Protein AF-A0A0X3PRN4-F1 (afdb_monomer_lite)

Foldseek 3Di:
DVVLVVVLVVVLVVVLVVCVVVPVPDDLCVLLNVLLVLLLVQLQVCLVCVVVVVVVVVCVVVVVVVVDDDPDPPPPVVVVVVVVVVCVPPVVNVVVCVVSVSSNVSSNVNNVVSNVSD

Secondary structure (DSSP, 8-state):
--HHHHHHHHHHHHHHHHHHHHHTT-THH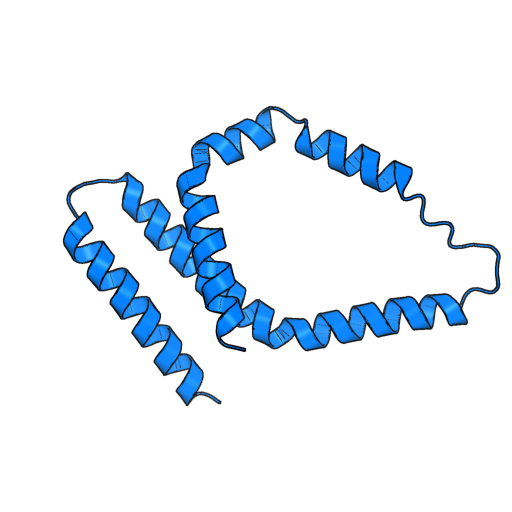HHHHHHHHHHHHHHHHHHHHHHHHHHHHHHHHHHHHHHS-SSS----HHHHHHHHHHHHH-HHHHHHHHHTHHHHHHHHHHHHHHHHT-

Organism: Schistocephalus solidus (NCBI:txid70667)

pLDDT: mean 74.31, std 11.53, range [45.44, 90.0]

Structure (mmCIF, N/CA/C/O backbone):
data_AF-A0A0X3PRN4-F1
#
_entry.id   AF-A0A0X3PRN4-F1
#
loop_
_atom_site.group_PDB
_atom_site.id
_atom_site.type_symbol
_atom_site.label_atom_id
_atom_site.label_alt_id
_atom_site.label_comp_id
_atom_site.label_asym_id
_atom_site.label_entity_id
_atom_site.label_seq_id
_atom_site.pdbx_PDB_ins_code
_atom_site.Cartn_x
_atom_site.Cartn_y
_atom_site.Cartn_z
_atom_site.occupancy
_atom_site.B_iso_or_equiv
_atom_site.auth_seq_id
_atom_site.auth_comp_id
_atom_site.auth_asym_id
_atom_site.auth_atom_id
_atom_site.pdbx_PDB_model_num
ATOM 1 N N . MET A 1 1 ? -9.344 -14.395 -20.024 1.00 47.53 1 MET A N 1
ATOM 2 C CA . MET A 1 1 ? -8.853 -14.045 -18.666 1.00 47.53 1 MET A CA 1
ATOM 3 C C . MET A 1 1 ? -7.325 -14.086 -18.560 1.00 47.53 1 MET A C 1
ATOM 5 O O . MET A 1 1 ? -6.790 -13.275 -17.823 1.00 47.53 1 MET A O 1
ATOM 9 N N . ILE A 1 2 ? -6.632 -14.974 -19.290 1.00 45.44 2 ILE A N 1
ATOM 10 C CA . ILE A 1 2 ? -5.155 -15.070 -19.307 1.00 45.44 2 ILE A CA 1
ATOM 11 C C . ILE A 1 2 ? -4.506 -13.952 -20.157 1.00 45.44 2 ILE A C 1
ATOM 13 O O . ILE A 1 2 ? -3.446 -13.453 -19.812 1.00 45.44 2 ILE A O 1
ATOM 17 N N . GLU A 1 3 ? -5.195 -13.472 -21.195 1.00 54.25 3 GLU A N 1
ATOM 18 C CA . GLU A 1 3 ? -4.698 -12.431 -22.117 1.00 54.25 3 GLU A CA 1
ATOM 19 C C . GLU A 1 3 ? -4.536 -11.035 -21.481 1.00 54.25 3 GLU A C 1
ATOM 21 O O . GLU A 1 3 ? -3.608 -10.300 -21.799 1.00 54.25 3 GLU A O 1
ATOM 26 N N . ASN A 1 4 ? -5.390 -10.683 -20.511 1.00 54.47 4 ASN A N 1
ATOM 27 C CA . ASN A 1 4 ? -5.259 -9.419 -19.771 1.00 54.47 4 ASN A CA 1
ATOM 28 C C . ASN A 1 4 ? -4.126 -9.457 -18.737 1.00 54.47 4 ASN A C 1
ATOM 30 O O . ASN A 1 4 ? -3.657 -8.407 -18.310 1.00 54.47 4 ASN A O 1
ATOM 34 N N . LEU A 1 5 ? -3.709 -10.656 -18.319 1.00 56.28 5 LEU A N 1
ATOM 35 C CA . LEU A 1 5 ? -2.612 -10.828 -17.374 1.00 56.28 5 LEU A CA 1
ATOM 36 C C . LEU A 1 5 ? -1.266 -10.620 -18.078 1.00 56.28 5 LEU A C 1
ATOM 38 O O . LEU A 1 5 ? -0.462 -9.836 -17.588 1.00 56.28 5 LEU A O 1
ATOM 42 N N . SER A 1 6 ? -1.069 -11.217 -19.263 1.00 57.50 6 SER A 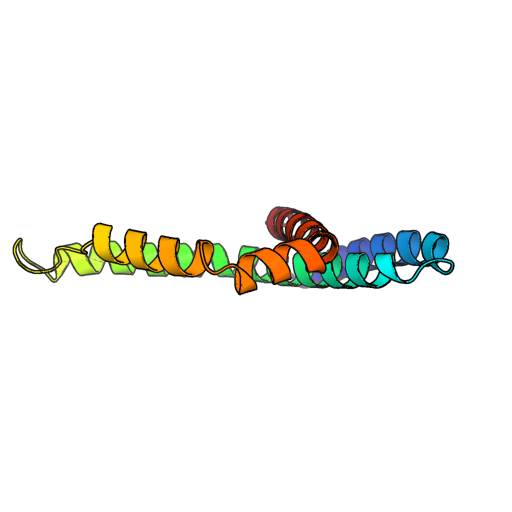N 1
ATOM 43 C CA . SER A 1 6 ? 0.185 -11.038 -20.013 1.00 57.50 6 SER A CA 1
ATOM 44 C C . SER A 1 6 ? 0.372 -9.593 -20.475 1.00 57.50 6 SER A C 1
ATOM 46 O O . SER A 1 6 ? 1.467 -9.052 -20.397 1.00 57.50 6 SER A O 1
ATOM 48 N N . ARG A 1 7 ? -0.714 -8.920 -20.877 1.00 63.91 7 ARG A N 1
ATOM 49 C CA . ARG A 1 7 ? -0.659 -7.516 -21.304 1.00 63.91 7 ARG A CA 1
ATOM 50 C C . ARG A 1 7 ? -0.240 -6.569 -20.176 1.00 63.91 7 ARG A C 1
ATOM 52 O O . ARG A 1 7 ? 0.531 -5.647 -20.419 1.00 63.91 7 ARG A O 1
ATOM 59 N N . ALA A 1 8 ? -0.730 -6.809 -18.960 1.00 59.09 8 ALA A N 1
ATOM 60 C CA . ALA A 1 8 ? -0.336 -6.038 -17.785 1.00 59.09 8 ALA A CA 1
ATOM 61 C C . ALA A 1 8 ? 1.131 -6.302 -17.409 1.00 59.09 8 ALA A C 1
ATOM 63 O O . ALA A 1 8 ? 1.858 -5.369 -17.082 1.00 59.09 8 ALA A O 1
ATOM 64 N N . GLU A 1 9 ? 1.591 -7.551 -17.501 1.00 63.03 9 GLU A N 1
ATOM 65 C CA . GLU A 1 9 ? 2.995 -7.911 -17.266 1.00 63.03 9 GLU A CA 1
ATOM 66 C C . GLU A 1 9 ? 3.940 -7.235 -18.270 1.00 63.03 9 GLU A C 1
ATOM 68 O O . GLU A 1 9 ? 4.957 -6.673 -17.861 1.00 63.03 9 GLU A O 1
ATOM 73 N N . ASP A 1 10 ? 3.580 -7.210 -19.555 1.00 68.50 10 ASP A N 1
ATOM 74 C CA . ASP A 1 10 ? 4.371 -6.577 -20.616 1.00 68.50 10 ASP A CA 1
ATOM 75 C C . ASP A 1 10 ? 4.440 -5.049 -20.462 1.00 68.50 10 ASP A C 1
ATOM 77 O O . ASP A 1 10 ? 5.502 -4.445 -20.637 1.00 68.50 10 ASP A O 1
ATOM 81 N N . GLU A 1 11 ? 3.332 -4.407 -20.084 1.00 68.00 11 GLU A N 1
ATOM 82 C CA . GLU A 1 11 ? 3.282 -2.961 -19.850 1.00 68.00 11 GLU A CA 1
ATOM 83 C C . GLU A 1 11 ? 4.151 -2.5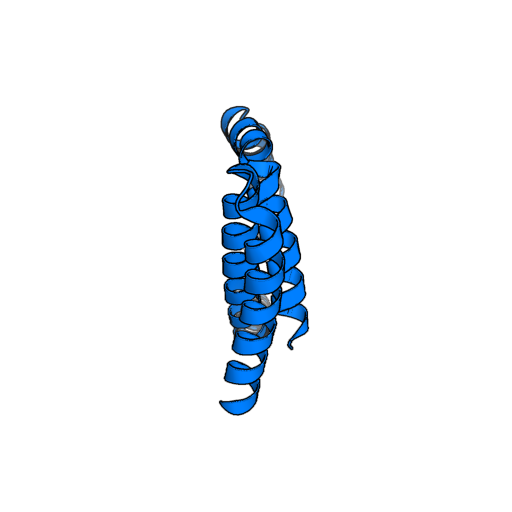72 -18.644 1.00 68.00 11 GLU A C 1
ATOM 85 O O . GLU A 1 11 ? 4.990 -1.669 -18.736 1.00 68.00 11 GLU A O 1
ATOM 90 N N . VAL A 1 12 ? 4.051 -3.333 -17.552 1.00 60.84 12 VAL A N 1
ATOM 91 C CA . VAL A 1 12 ? 4.871 -3.166 -16.344 1.00 60.84 12 VAL A CA 1
ATOM 92 C C . VAL A 1 12 ? 6.346 -3.422 -16.634 1.00 60.84 12 VAL A C 1
ATOM 94 O O . VAL A 1 12 ? 7.198 -2.648 -16.196 1.00 60.84 12 VAL A O 1
ATOM 97 N N . ALA A 1 13 ? 6.668 -4.463 -17.403 1.00 66.88 13 ALA A N 1
ATOM 98 C CA . ALA A 1 13 ? 8.033 -4.774 -17.806 1.00 66.88 13 ALA A CA 1
ATOM 99 C C . ALA A 1 13 ? 8.615 -3.681 -18.709 1.00 66.88 13 ALA A C 1
ATOM 101 O O . ALA A 1 13 ? 9.785 -3.332 -18.560 1.00 66.88 13 ALA A O 1
ATOM 102 N N . SER A 1 14 ? 7.815 -3.094 -19.603 1.00 68.88 14 SER A N 1
ATOM 103 C CA . SER A 1 14 ? 8.244 -1.996 -20.478 1.00 68.88 14 SER A CA 1
ATOM 104 C C . SER A 1 14 ? 8.532 -0.711 -19.696 1.00 68.88 14 SER A C 1
ATOM 106 O O . SER A 1 14 ? 9.566 -0.079 -19.918 1.00 68.88 14 SER A O 1
ATOM 108 N N . PHE A 1 15 ? 7.690 -0.376 -18.715 1.00 64.75 15 PHE A N 1
ATOM 109 C CA . PHE A 1 15 ? 7.878 0.778 -17.840 1.00 64.75 15 PHE A CA 1
ATOM 110 C C . PHE A 1 15 ? 9.073 0.571 -16.901 1.00 64.75 15 PHE A C 1
ATOM 112 O O . PHE A 1 15 ? 9.913 1.459 -16.732 1.00 64.75 15 PHE A O 1
ATOM 119 N N . ALA A 1 16 ? 9.221 -0.638 -16.353 1.00 65.94 16 ALA A N 1
ATOM 120 C CA . ALA A 1 16 ? 10.382 -1.027 -15.563 1.00 65.94 16 ALA A CA 1
ATOM 121 C C . ALA A 1 16 ? 11.670 -0.983 -16.394 1.00 65.94 16 ALA A C 1
ATOM 123 O O . ALA A 1 16 ? 12.682 -0.494 -15.912 1.00 65.94 16 ALA A O 1
ATOM 124 N N . LYS A 1 17 ? 11.649 -1.440 -17.650 1.00 66.75 17 LYS A N 1
ATOM 125 C CA . LYS A 1 17 ? 12.824 -1.472 -18.533 1.00 66.75 17 LYS A CA 1
ATOM 126 C C . LYS A 1 17 ? 13.213 -0.086 -19.047 1.00 66.75 17 LYS A C 1
ATOM 128 O O . LYS A 1 17 ? 14.400 0.227 -19.079 1.00 66.75 17 LYS A O 1
ATOM 133 N N . GLY A 1 18 ? 12.233 0.745 -19.408 1.00 67.75 18 GLY A N 1
ATOM 134 C CA . GLY A 1 18 ? 12.446 2.139 -19.808 1.00 67.75 18 GLY A CA 1
ATOM 135 C C . GLY A 1 18 ? 13.052 2.962 -18.675 1.00 67.75 18 GLY A C 1
ATOM 136 O O . GLY A 1 18 ? 14.015 3.691 -18.890 1.00 67.75 18 GLY A O 1
ATOM 137 N N . THR A 1 19 ? 12.572 2.749 -17.447 1.00 63.50 19 THR A N 1
ATOM 138 C CA . THR A 1 19 ? 13.192 3.338 -16.258 1.00 63.50 19 THR A CA 1
ATOM 139 C C . THR A 1 19 ? 14.579 2.734 -16.011 1.00 63.50 19 THR A C 1
ATOM 141 O O . THR A 1 19 ? 15.544 3.484 -15.977 1.00 63.50 19 THR A O 1
ATOM 144 N N . LEU A 1 20 ? 14.746 1.406 -15.943 1.00 61.50 20 LEU A N 1
ATOM 145 C CA . LEU A 1 20 ? 16.044 0.726 -15.748 1.00 61.50 20 LEU A CA 1
ATOM 146 C C . LEU A 1 20 ? 17.148 1.212 -16.707 1.00 61.50 20 LEU A C 1
ATOM 148 O O . LEU A 1 20 ? 18.277 1.421 -16.263 1.00 61.50 20 LEU A O 1
ATOM 152 N N . SER A 1 21 ? 16.827 1.432 -17.987 1.00 60.75 21 SER A N 1
ATOM 153 C CA . SER A 1 21 ? 17.790 1.856 -19.014 1.00 60.75 21 SER A CA 1
ATOM 154 C C . SER A 1 21 ? 18.281 3.301 -18.854 1.00 60.75 21 SER A C 1
ATOM 156 O O . SER A 1 21 ? 19.400 3.597 -19.263 1.00 60.75 21 SER A O 1
ATOM 158 N N . GLU A 1 22 ? 17.496 4.202 -18.257 1.00 61.31 22 GLU A N 1
ATOM 159 C CA . GLU A 1 22 ? 17.958 5.559 -17.910 1.00 61.31 22 GLU A CA 1
ATOM 160 C C . GLU A 1 22 ? 18.721 5.602 -16.569 1.00 61.31 22 GLU A C 1
ATOM 162 O O . GLU A 1 22 ? 19.355 6.602 -16.222 1.00 61.31 22 GLU A O 1
ATOM 167 N N . ILE A 1 23 ? 18.677 4.513 -15.795 1.00 50.62 23 ILE A N 1
ATOM 168 C CA . ILE A 1 23 ? 18.895 4.513 -14.343 1.00 50.62 23 ILE A CA 1
ATOM 169 C C . ILE A 1 23 ? 20.181 3.813 -13.883 1.00 50.62 23 ILE A C 1
ATOM 171 O O . ILE A 1 23 ? 20.576 3.978 -12.725 1.00 50.62 23 ILE A O 1
ATOM 175 N N . GLU A 1 24 ? 20.901 3.120 -14.766 1.00 56.16 24 GLU A N 1
ATOM 176 C CA . GLU A 1 24 ? 22.134 2.362 -14.463 1.00 56.16 24 GLU A CA 1
ATOM 177 C C . GLU A 1 24 ? 23.237 3.184 -13.743 1.00 56.16 24 GLU A C 1
ATOM 179 O O . GLU A 1 24 ? 24.215 2.644 -13.235 1.00 56.16 24 GLU A O 1
ATOM 184 N N . LYS A 1 25 ? 23.067 4.506 -13.602 1.00 55.78 25 LYS A N 1
ATOM 185 C CA . LYS A 1 25 ? 23.979 5.408 -12.892 1.00 55.78 25 LYS A CA 1
ATOM 186 C C . LYS A 1 25 ? 23.666 5.680 -11.404 1.00 55.78 25 LYS A C 1
ATOM 188 O O . LYS A 1 25 ? 24.485 6.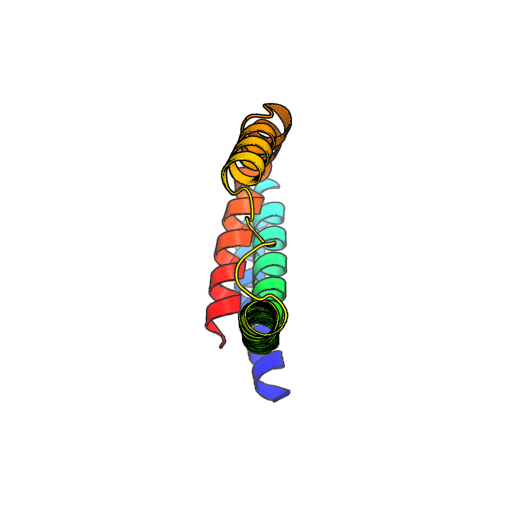364 -10.788 1.00 55.78 25 LYS A O 1
ATOM 193 N N . ARG A 1 26 ? 22.566 5.207 -10.768 1.00 54.31 26 ARG A N 1
ATOM 194 C CA . ARG A 1 26 ? 22.323 5.438 -9.306 1.00 54.31 26 ARG A CA 1
ATOM 195 C C . ARG A 1 26 ? 21.591 4.310 -8.525 1.00 54.31 26 ARG A C 1
ATOM 197 O O . ARG A 1 26 ? 20.516 3.886 -8.934 1.00 54.31 26 ARG A O 1
ATOM 204 N N . PRO A 1 27 ? 22.045 3.955 -7.296 1.00 66.19 27 PRO A N 1
ATOM 205 C CA . PRO A 1 27 ? 21.488 2.852 -6.486 1.00 66.19 27 PRO A CA 1
ATOM 206 C C . PRO A 1 27 ? 20.081 3.095 -5.897 1.00 66.19 27 PRO A C 1
ATOM 208 O O . PRO A 1 27 ? 19.366 2.146 -5.588 1.00 66.19 27 PRO A O 1
ATOM 211 N N . LYS A 1 28 ? 19.634 4.353 -5.756 1.00 60.28 28 LYS A N 1
ATOM 212 C CA . LYS A 1 28 ? 18.332 4.693 -5.133 1.00 60.28 28 LYS A CA 1
ATOM 213 C C . LYS A 1 28 ? 17.113 4.320 -5.983 1.00 60.28 28 LYS A C 1
ATOM 215 O O . LYS A 1 28 ? 16.020 4.153 -5.455 1.00 60.28 28 LYS A O 1
ATOM 220 N N . MET A 1 29 ? 17.288 4.183 -7.292 1.00 66.06 29 MET A N 1
ATOM 221 C CA . MET A 1 29 ? 16.183 3.894 -8.204 1.00 66.06 29 MET A CA 1
ATOM 222 C C . MET A 1 29 ? 15.849 2.400 -8.284 1.00 66.06 29 MET A C 1
ATOM 224 O O . MET A 1 29 ? 14.712 2.051 -8.578 1.00 66.06 29 MET A O 1
ATOM 228 N N . GLN A 1 30 ? 16.788 1.503 -7.965 1.00 68.31 30 GLN A N 1
ATOM 229 C CA . GLN A 1 30 ? 16.492 0.069 -7.890 1.00 68.31 30 GLN A CA 1
ATOM 230 C C . GLN A 1 30 ? 15.431 -0.217 -6.813 1.00 68.31 30 GLN A C 1
ATOM 232 O O . GLN A 1 30 ? 14.536 -1.030 -7.023 1.00 68.31 30 GLN A O 1
ATOM 237 N N . GLN A 1 31 ? 15.458 0.527 -5.701 1.00 69.00 31 GLN A N 1
ATOM 238 C CA . GLN A 1 31 ? 14.414 0.475 -4.672 1.00 69.00 31 GLN A CA 1
ATOM 239 C C . GLN A 1 31 ? 13.061 1.006 -5.168 1.00 69.00 31 GLN A C 1
ATOM 241 O O . GLN A 1 31 ? 12.029 0.490 -4.748 1.00 69.00 31 GLN A O 1
ATOM 246 N N . ILE A 1 32 ? 13.053 1.985 -6.083 1.00 76.62 32 ILE A N 1
ATOM 247 C CA . ILE A 1 32 ? 11.824 2.480 -6.727 1.00 76.62 32 ILE A CA 1
ATOM 248 C C . ILE A 1 32 ? 11.223 1.409 -7.625 1.00 76.62 32 ILE A C 1
ATOM 250 O O . ILE A 1 32 ? 10.027 1.161 -7.556 1.00 76.62 32 ILE A O 1
ATOM 254 N N . VAL A 1 33 ? 12.040 0.760 -8.456 1.00 78.81 33 VAL A N 1
ATOM 255 C CA . VAL A 1 33 ? 11.559 -0.272 -9.384 1.00 78.81 33 VAL A CA 1
ATOM 256 C C . VAL A 1 33 ? 11.025 -1.481 -8.618 1.00 78.81 33 VAL A C 1
ATOM 258 O O . VAL A 1 33 ? 9.938 -1.958 -8.927 1.00 78.81 33 VAL A O 1
ATOM 261 N N . ILE A 1 34 ? 11.730 -1.942 -7.580 1.00 80.81 34 ILE A N 1
ATOM 262 C CA . ILE A 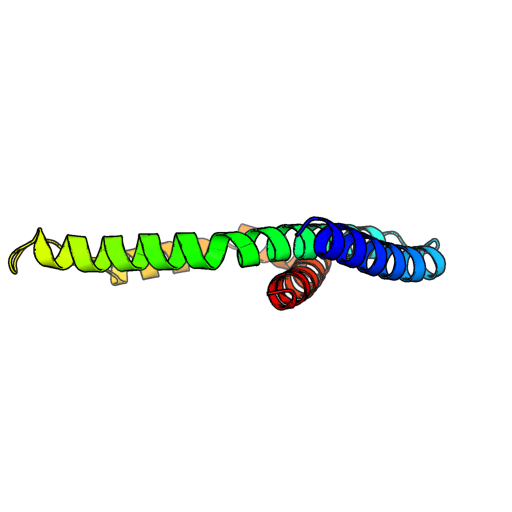1 34 ? 11.264 -3.054 -6.735 1.00 80.81 34 ILE A CA 1
ATOM 263 C C . ILE A 1 34 ? 9.985 -2.659 -5.983 1.00 80.81 34 ILE A C 1
ATOM 265 O O . ILE A 1 34 ? 9.039 -3.447 -5.935 1.00 80.81 34 ILE A O 1
ATOM 269 N N . GLY A 1 35 ? 9.925 -1.440 -5.437 1.00 81.50 35 GLY A N 1
ATOM 270 C CA . GLY A 1 35 ? 8.726 -0.905 -4.792 1.00 81.50 35 GLY A CA 1
ATOM 271 C C . GLY A 1 35 ? 7.544 -0.864 -5.752 1.00 81.50 35 GLY A C 1
ATOM 272 O O . GLY A 1 35 ? 6.521 -1.482 -5.484 1.00 81.50 35 GLY A O 1
ATOM 273 N N . ALA A 1 36 ? 7.700 -0.238 -6.915 1.00 82.00 36 ALA A N 1
ATOM 274 C CA . ALA A 1 36 ? 6.655 -0.134 -7.928 1.00 82.00 36 ALA A CA 1
ATOM 275 C C . ALA A 1 36 ? 6.197 -1.499 -8.456 1.00 82.00 36 ALA A C 1
ATOM 277 O O . ALA A 1 36 ? 4.998 -1.755 -8.488 1.00 82.00 36 ALA A O 1
ATOM 278 N N . ALA A 1 37 ? 7.117 -2.397 -8.815 1.00 83.00 37 ALA A N 1
ATOM 279 C CA . ALA A 1 37 ? 6.771 -3.721 -9.330 1.00 83.00 37 ALA A CA 1
ATOM 280 C C . ALA A 1 37 ? 6.023 -4.565 -8.286 1.00 83.00 37 ALA A C 1
ATOM 282 O O . ALA A 1 37 ? 4.987 -5.157 -8.591 1.00 83.00 37 ALA A O 1
ATOM 283 N N . SER A 1 38 ? 6.503 -4.572 -7.035 1.00 86.31 38 SER A N 1
ATOM 284 C CA . SER A 1 38 ? 5.806 -5.256 -5.937 1.00 86.31 38 SER A CA 1
ATOM 285 C C . SER A 1 38 ? 4.453 -4.611 -5.624 1.00 86.31 38 SER A C 1
ATOM 287 O O . SER A 1 38 ? 3.486 -5.327 -5.358 1.00 86.31 38 SER A O 1
ATOM 289 N N . GLY A 1 39 ? 4.353 -3.284 -5.737 1.00 86.12 39 GLY A N 1
ATOM 290 C CA . GLY A 1 39 ? 3.109 -2.527 -5.639 1.00 86.12 39 GLY A CA 1
ATOM 291 C C . GLY A 1 39 ? 2.095 -2.961 -6.690 1.00 86.12 39 GLY A C 1
ATOM 292 O O . GLY A 1 39 ? 0.997 -3.370 -6.328 1.00 86.12 39 GLY A O 1
ATOM 293 N N . ILE A 1 40 ? 2.468 -2.951 -7.972 1.00 85.31 40 ILE A N 1
ATOM 294 C CA . ILE A 1 40 ? 1.575 -3.312 -9.085 1.00 85.31 40 ILE A CA 1
ATOM 295 C C . ILE A 1 40 ? 1.102 -4.761 -8.964 1.00 85.31 40 ILE A C 1
ATOM 297 O O . ILE A 1 40 ? -0.100 -5.012 -9.046 1.00 85.31 40 ILE A O 1
ATOM 301 N N . ALA A 1 41 ? 2.011 -5.703 -8.694 1.00 85.88 41 ALA A N 1
ATOM 302 C CA . ALA A 1 41 ? 1.654 -7.109 -8.503 1.00 85.88 41 ALA A CA 1
ATOM 303 C C . ALA A 1 41 ? 0.669 -7.296 -7.334 1.00 85.88 41 ALA A C 1
ATOM 305 O O . ALA A 1 41 ? -0.352 -7.974 -7.471 1.00 85.88 41 ALA A O 1
ATOM 306 N N . THR A 1 42 ? 0.933 -6.644 -6.198 1.00 88.50 42 THR A N 1
ATOM 307 C CA . THR A 1 42 ? 0.045 -6.682 -5.025 1.00 88.50 42 THR A CA 1
ATOM 308 C C . THR A 1 42 ? -1.309 -6.043 -5.333 1.00 88.50 42 THR A C 1
ATOM 310 O O . THR A 1 42 ? -2.344 -6.614 -4.994 1.00 88.50 42 THR A O 1
ATOM 313 N N . GLY A 1 43 ? -1.315 -4.889 -6.005 1.00 84.69 43 GLY A N 1
ATOM 314 C CA . GLY A 1 43 ? -2.517 -4.159 -6.404 1.00 84.69 43 GLY A CA 1
ATOM 315 C C . GLY A 1 43 ? -3.405 -4.981 -7.330 1.00 84.69 43 GLY A C 1
ATOM 316 O O . GLY A 1 43 ? -4.602 -5.069 -7.087 1.00 84.69 43 GLY A O 1
ATOM 317 N N . TYR A 1 44 ? -2.823 -5.670 -8.313 1.00 82.69 44 TYR A N 1
ATOM 318 C CA . TYR A 1 44 ? -3.557 -6.534 -9.239 1.00 82.69 44 TYR A CA 1
ATOM 319 C C . TYR A 1 44 ? -4.239 -7.714 -8.524 1.00 82.69 44 TYR A C 1
ATOM 321 O O . TYR A 1 44 ? -5.423 -7.993 -8.737 1.00 82.69 44 TYR A O 1
ATOM 329 N N . ILE A 1 45 ? -3.519 -8.395 -7.623 1.00 83.50 45 ILE A N 1
ATOM 330 C CA . ILE A 1 45 ? -4.080 -9.495 -6.820 1.00 83.50 45 ILE A CA 1
ATOM 331 C C . ILE A 1 45 ? -5.190 -8.968 -5.902 1.00 83.50 45 ILE A C 1
ATOM 333 O O . ILE A 1 45 ? -6.267 -9.568 -5.816 1.00 83.50 45 ILE A O 1
ATOM 337 N N . PHE A 1 46 ? -4.950 -7.831 -5.243 1.00 85.31 46 PHE A N 1
ATOM 338 C CA . PHE A 1 46 ? -5.917 -7.195 -4.355 1.00 85.31 46 PHE A CA 1
ATOM 339 C C . PHE A 1 46 ? -7.171 -6.746 -5.105 1.00 85.31 46 PHE A C 1
ATOM 341 O O . PHE A 1 46 ? -8.271 -6.950 -4.609 1.00 85.31 46 PHE A O 1
ATOM 348 N N . ALA A 1 47 ? -7.048 -6.221 -6.321 1.00 82.38 47 ALA A N 1
ATOM 349 C CA . ALA A 1 47 ? -8.195 -5.826 -7.133 1.00 82.38 47 ALA A CA 1
ATOM 350 C C . ALA A 1 47 ? -9.054 -7.038 -7.533 1.00 82.38 47 ALA A C 1
ATOM 352 O O . ALA A 1 47 ? -10.285 -6.985 -7.512 1.00 82.38 47 ALA A O 1
ATOM 353 N N . LYS A 1 48 ? -8.410 -8.177 -7.812 1.00 82.06 48 LYS A N 1
ATOM 354 C CA . LYS A 1 48 ? -9.082 -9.422 -8.203 1.00 82.06 48 LYS A CA 1
ATOM 355 C C . LYS A 1 48 ? -9.838 -10.091 -7.053 1.00 82.06 48 LYS A C 1
ATOM 357 O O . LYS A 1 48 ? -10.939 -10.597 -7.256 1.00 82.06 48 LYS A O 1
ATOM 362 N N . ILE A 1 49 ? -9.257 -10.113 -5.853 1.00 82.38 49 ILE A N 1
ATOM 363 C CA . ILE A 1 49 ? -9.826 -10.800 -4.675 1.00 82.38 49 ILE A CA 1
ATOM 364 C C . ILE A 1 49 ? -10.574 -9.813 -3.757 1.00 82.38 49 ILE A C 1
ATOM 366 O O . ILE A 1 49 ? -11.379 -10.217 -2.917 1.00 82.38 49 ILE A O 1
ATOM 370 N N . GLY A 1 50 ? -10.386 -8.507 -3.955 1.00 80.75 50 GLY A N 1
ATOM 371 C CA . GLY A 1 50 ? -10.939 -7.437 -3.128 1.00 80.75 50 GLY A CA 1
ATOM 372 C C . GLY A 1 50 ? -12.460 -7.446 -3.086 1.00 80.75 50 GLY A C 1
ATOM 373 O O . GLY A 1 50 ? -13.033 -7.293 -2.013 1.00 80.75 50 GLY A O 1
ATOM 374 N N . LYS A 1 51 ? -13.125 -7.742 -4.209 1.00 79.44 51 LYS A N 1
ATOM 375 C CA . LYS A 1 51 ? -14.585 -7.933 -4.242 1.00 79.44 51 LYS A CA 1
ATOM 376 C C . LYS A 1 51 ? -15.048 -9.087 -3.355 1.00 79.44 51 LYS A C 1
ATOM 378 O O . LYS A 1 51 ? -16.020 -8.938 -2.621 1.00 79.44 51 LYS A O 1
ATOM 383 N N . SER A 1 52 ? -14.346 -10.216 -3.394 1.00 83.75 52 SER A N 1
ATOM 384 C CA . SER A 1 52 ? -14.678 -11.397 -2.591 1.00 83.75 52 SER A CA 1
ATOM 385 C C . SER A 1 52 ? -14.451 -11.146 -1.102 1.00 83.75 52 SER A C 1
ATOM 387 O O . SER A 1 52 ? -15.307 -11.486 -0.291 1.00 83.75 52 SER A O 1
ATOM 389 N N . ILE A 1 53 ? -13.337 -10.500 -0.740 1.00 85.56 53 ILE A N 1
ATOM 390 C CA . ILE A 1 53 ? -13.042 -10.125 0.651 1.00 85.56 53 ILE A CA 1
ATOM 391 C C . ILE A 1 53 ? -14.048 -9.084 1.146 1.00 85.56 53 ILE A C 1
ATOM 393 O O . ILE A 1 53 ? -14.580 -9.240 2.239 1.00 85.56 53 ILE A O 1
ATOM 397 N N . ALA A 1 54 ? -14.368 -8.062 0.347 1.00 87.12 54 ALA A N 1
ATOM 398 C CA . ALA A 1 54 ? -15.345 -7.037 0.711 1.00 87.12 54 ALA A CA 1
ATOM 399 C C . ALA A 1 54 ? -16.743 -7.631 0.938 1.00 87.12 54 ALA A C 1
ATOM 401 O O . ALA A 1 54 ? -17.395 -7.291 1.925 1.00 87.12 54 ALA A O 1
ATOM 402 N N . LEU A 1 55 ? -17.182 -8.558 0.079 1.00 85.94 55 LEU A N 1
ATOM 403 C CA . LEU A 1 55 ? -18.434 -9.288 0.279 1.00 85.94 55 LEU A CA 1
ATOM 404 C C . LEU A 1 55 ? -18.388 -10.154 1.537 1.00 85.94 55 LEU A C 1
ATOM 406 O O . LEU A 1 55 ? -19.325 -10.112 2.324 1.00 85.94 55 LEU A O 1
ATOM 410 N N . LEU A 1 56 ? -17.307 -10.900 1.768 1.00 90.00 56 LEU A N 1
ATOM 411 C CA . LEU A 1 56 ? -17.176 -11.771 2.938 1.00 90.00 56 LEU A CA 1
ATOM 412 C C . LEU A 1 56 ? -17.171 -10.966 4.243 1.00 90.00 56 LEU A C 1
ATOM 414 O O . LEU A 1 56 ? -17.877 -11.321 5.183 1.00 90.00 56 LEU A O 1
ATOM 418 N N . VAL A 1 57 ? -16.450 -9.844 4.281 1.00 88.06 57 VAL A N 1
ATOM 419 C CA . VAL A 1 57 ? -16.454 -8.907 5.412 1.00 88.06 57 VAL A CA 1
ATOM 420 C C . VAL A 1 57 ? -17.844 -8.294 5.600 1.00 88.06 57 VAL A C 1
ATOM 422 O O . VAL A 1 57 ? -18.346 -8.265 6.721 1.00 88.06 57 VAL A O 1
ATOM 425 N N . GLY A 1 58 ? -18.507 -7.867 4.521 1.00 86.44 58 GLY A N 1
ATOM 426 C CA . GLY A 1 58 ? -19.865 -7.321 4.572 1.00 86.44 58 GLY A CA 1
ATOM 427 C C . GLY A 1 58 ? -20.888 -8.324 5.113 1.00 86.44 58 GLY A C 1
ATOM 428 O O . GLY A 1 58 ? -21.620 -8.015 6.053 1.00 86.44 58 GLY A O 1
ATOM 429 N N . VAL A 1 59 ? -20.892 -9.552 4.585 1.00 87.19 59 VAL A N 1
ATOM 430 C CA . VAL A 1 59 ? -21.749 -10.646 5.064 1.00 87.19 59 VAL A CA 1
ATOM 431 C C . VAL A 1 59 ? -21.410 -11.010 6.507 1.00 87.19 59 VAL A C 1
ATOM 433 O O . VAL A 1 59 ? -22.321 -11.236 7.297 1.00 87.19 59 VAL A O 1
ATOM 436 N N . SER A 1 60 ? -20.130 -11.007 6.892 1.00 85.06 60 SER A N 1
ATOM 437 C CA . SER A 1 60 ? -19.713 -11.279 8.270 1.00 85.06 60 SER A CA 1
ATOM 438 C C . SER A 1 60 ? -20.243 -10.230 9.248 1.00 85.06 60 SER A C 1
ATOM 440 O O . SER A 1 60 ? -20.693 -10.594 10.331 1.00 85.06 60 SER A O 1
ATOM 442 N N . ILE A 1 61 ? -20.222 -8.943 8.885 1.00 85.25 61 ILE A N 1
ATOM 443 C CA . ILE A 1 61 ? -20.750 -7.858 9.726 1.00 85.25 61 ILE A CA 1
ATOM 444 C C . ILE A 1 61 ? -22.273 -7.974 9.859 1.00 85.25 61 ILE A C 1
ATOM 446 O O . ILE A 1 61 ? -22.794 -7.894 10.969 1.00 85.25 61 ILE A O 1
ATOM 450 N N . ILE A 1 62 ? -22.988 -8.205 8.755 1.00 85.00 62 ILE A N 1
ATOM 451 C CA . ILE A 1 62 ? -24.453 -8.354 8.763 1.00 85.00 62 ILE A CA 1
ATOM 452 C C . ILE A 1 62 ? -24.861 -9.613 9.542 1.00 85.00 62 ILE A C 1
ATOM 454 O O . ILE A 1 62 ? -25.743 -9.556 10.394 1.00 85.00 62 ILE A O 1
ATOM 458 N N . GLY A 1 63 ? -24.189 -10.744 9.322 1.00 80.62 63 GLY A N 1
ATOM 459 C CA . GLY A 1 63 ? -24.430 -11.982 10.064 1.00 80.62 63 GLY A CA 1
ATOM 460 C C . GLY A 1 63 ? -24.203 -11.812 11.568 1.00 80.62 63 GLY A C 1
ATOM 461 O O . GLY A 1 63 ? -25.000 -12.295 12.371 1.00 80.62 63 GLY A O 1
ATOM 462 N N . LEU A 1 64 ? -23.177 -11.051 11.960 1.00 76.44 64 LEU A N 1
ATOM 463 C CA . LEU A 1 64 ? -22.918 -10.726 13.363 1.00 76.44 64 LEU A CA 1
ATOM 464 C C . LEU A 1 64 ? -24.046 -9.888 13.987 1.00 76.44 64 LEU A C 1
ATOM 466 O O . LEU A 1 64 ? -24.377 -10.095 15.155 1.00 76.44 64 LEU A O 1
ATOM 470 N N . GLN A 1 65 ? -24.671 -8.994 13.211 1.00 68.88 65 GLN A N 1
ATOM 471 C CA . GLN A 1 65 ? -25.844 -8.231 13.653 1.00 68.88 65 GLN A CA 1
ATOM 472 C C . GLN A 1 65 ? -27.075 -9.123 13.886 1.00 68.88 65 GLN A C 1
ATOM 474 O O . GLN A 1 65 ? -27.846 -8.850 14.801 1.00 68.88 65 GLN A O 1
ATOM 479 N N . PHE A 1 66 ? -27.251 -10.205 13.119 1.00 68.00 66 PHE A N 1
ATOM 480 C CA . PHE A 1 66 ? -28.369 -11.146 13.296 1.00 68.00 66 PHE A CA 1
ATOM 481 C C . PHE A 1 66 ? -28.143 -12.178 14.412 1.00 68.00 66 PHE A C 1
ATOM 483 O O . PHE A 1 66 ? -29.095 -12.575 15.080 1.00 68.00 66 PHE A O 1
ATOM 490 N N . VAL A 1 67 ? -26.898 -12.614 14.637 1.00 67.31 67 VAL A N 1
ATOM 491 C CA . VAL A 1 67 ? -26.558 -13.605 15.680 1.00 67.31 67 VAL A CA 1
ATOM 492 C C . VAL A 1 67 ? -26.583 -12.996 17.091 1.00 67.31 67 VAL A C 1
ATOM 494 O O . VAL A 1 67 ? -26.827 -13.704 18.067 1.00 67.31 67 VAL A O 1
ATOM 497 N N . GLY A 1 68 ? -26.364 -11.684 17.228 1.00 58.00 68 GLY A N 1
ATOM 498 C CA . GLY A 1 68 ? -26.360 -10.989 18.513 1.00 58.00 68 GLY A CA 1
ATOM 499 C C . GLY A 1 68 ? -27.558 -10.062 18.702 1.00 58.00 68 GLY A C 1
ATOM 500 O O . GLY A 1 68 ? -27.489 -8.893 18.337 1.00 58.00 68 GLY A O 1
ATOM 501 N N . GLY A 1 69 ? -28.608 -10.529 19.388 1.00 58.22 69 GLY A N 1
ATOM 502 C CA . GLY A 1 69 ? -29.572 -9.624 20.030 1.00 58.22 69 GLY A CA 1
ATOM 503 C C . GLY A 1 69 ? -28.857 -8.575 20.916 1.00 58.22 69 GLY A C 1
ATOM 504 O O . GLY A 1 69 ? -27.711 -8.795 21.315 1.00 58.22 69 GLY A O 1
ATOM 505 N N . PRO A 1 70 ? -29.507 -7.445 21.251 1.00 54.91 70 PRO A N 1
ATOM 506 C CA . PRO A 1 70 ? -28.931 -6.095 21.441 1.00 54.91 70 PRO A CA 1
ATOM 507 C C . PRO A 1 70 ? -27.917 -5.855 22.592 1.00 54.91 70 PRO A C 1
ATOM 509 O O . PRO A 1 70 ? -27.874 -4.758 23.144 1.00 54.91 70 PRO A O 1
ATOM 512 N N . LYS A 1 71 ? -27.087 -6.822 23.012 1.00 53.47 71 LYS A N 1
ATOM 513 C CA . LYS A 1 71 ? -26.342 -6.707 24.279 1.00 53.47 71 LYS A CA 1
ATOM 514 C C . LYS A 1 71 ? -24.907 -7.242 24.371 1.00 53.47 71 LYS A C 1
ATOM 516 O O . LYS A 1 71 ? -24.434 -7.348 25.500 1.00 53.47 71 LYS A O 1
ATOM 521 N N . ARG A 1 72 ? -24.160 -7.548 23.293 1.00 53.62 72 ARG A N 1
ATOM 522 C CA . ARG A 1 72 ? -22.772 -8.045 23.515 1.00 53.62 72 ARG A CA 1
ATOM 523 C C . ARG A 1 72 ? -21.626 -7.674 22.571 1.00 53.62 72 ARG A C 1
ATOM 525 O O . ARG A 1 72 ? -20.492 -7.961 22.930 1.00 53.62 72 ARG A O 1
ATOM 532 N N . PHE A 1 73 ? -21.851 -6.974 21.460 1.00 57.66 73 PHE A N 1
ATOM 533 C CA . PHE A 1 73 ? -20.757 -6.511 20.587 1.00 57.66 73 PHE A CA 1
ATOM 534 C C . PHE A 1 73 ? -20.569 -4.990 20.662 1.00 57.66 73 PHE A C 1
ATOM 536 O O . PHE A 1 73 ? -20.670 -4.285 19.662 1.00 57.66 73 PHE A O 1
ATOM 543 N N . SER A 1 74 ? -20.288 -4.452 21.854 1.00 62.53 74 SER A N 1
ATOM 544 C CA . SER A 1 74 ? -19.721 -3.102 21.945 1.00 62.53 74 SER A CA 1
ATOM 545 C C . SER A 1 74 ? -18.247 -3.179 21.543 1.00 62.53 74 SER A C 1
ATOM 547 O O . SER A 1 74 ? -17.370 -3.355 22.390 1.00 62.53 74 SER A O 1
ATOM 549 N N . ILE A 1 75 ? -17.969 -3.112 20.240 1.00 68.38 75 ILE A N 1
ATOM 550 C CA . ILE A 1 75 ? -16.600 -2.944 19.747 1.00 68.38 75 ILE A CA 1
ATOM 551 C C . ILE A 1 75 ? -16.079 -1.630 20.336 1.00 68.38 75 ILE A C 1
ATOM 553 O O . ILE A 1 75 ? -16.602 -0.553 20.046 1.00 68.38 75 ILE A O 1
ATOM 557 N N . ASN A 1 76 ? -15.089 -1.721 21.226 1.00 78.12 76 ASN A N 1
ATOM 558 C CA . ASN A 1 76 ? -14.502 -0.554 21.868 1.00 78.12 76 ASN A CA 1
ATOM 559 C C . ASN A 1 76 ? -13.510 0.110 20.908 1.00 78.12 76 ASN A C 1
ATOM 561 O O . ASN A 1 76 ? -12.302 -0.113 20.970 1.00 78.12 76 ASN A O 1
ATOM 565 N N . TRP A 1 77 ? -14.038 0.940 20.013 1.00 79.69 77 TRP A N 1
ATOM 566 C CA . TRP A 1 77 ? -13.256 1.676 19.020 1.00 79.69 77 TRP A CA 1
ATOM 567 C C . TRP A 1 77 ? -12.171 2.562 19.636 1.00 79.69 77 TRP A C 1
ATOM 569 O O . TRP A 1 77 ? -11.142 2.775 19.006 1.00 79.69 77 TRP A O 1
ATOM 579 N N . ARG A 1 78 ? -12.342 3.010 20.889 1.00 84.12 78 ARG A N 1
ATOM 580 C CA . ARG A 1 78 ? -11.312 3.790 21.593 1.00 84.12 78 ARG A CA 1
ATOM 581 C C . ARG A 1 78 ? -10.061 2.978 21.900 1.00 84.12 78 ARG A C 1
ATOM 583 O O . ARG A 1 78 ? -8.968 3.526 21.865 1.00 84.12 78 ARG A O 1
ATOM 590 N N . GLN A 1 79 ? -10.210 1.692 22.208 1.00 84.50 79 GLN A N 1
ATOM 591 C CA . GLN A 1 79 ? -9.059 0.830 22.465 1.00 84.50 79 GLN A CA 1
ATOM 592 C C . GLN A 1 79 ? -8.283 0.583 21.171 1.00 84.50 79 GLN A C 1
ATOM 594 O O . GLN A 1 79 ? -7.078 0.794 21.135 1.00 84.50 79 GLN A O 1
ATOM 599 N N . VAL A 1 80 ? -8.998 0.276 20.086 1.00 83.44 80 VAL A N 1
ATOM 600 C CA . VAL A 1 80 ? -8.410 0.113 18.747 1.00 83.44 80 VAL A CA 1
ATOM 601 C C . VAL A 1 80 ? -7.698 1.387 18.289 1.00 83.44 80 VAL A C 1
ATOM 603 O O . VAL A 1 80 ? -6.590 1.324 17.765 1.00 83.44 80 VAL A O 1
ATOM 606 N N . GLU A 1 81 ? -8.308 2.554 18.505 1.00 86.12 81 GLU A N 1
ATOM 607 C CA . GLU A 1 81 ? -7.699 3.839 18.168 1.00 86.12 81 GLU A CA 1
ATOM 608 C C . GLU A 1 81 ? -6.426 4.094 18.982 1.00 86.12 81 GLU A C 1
ATOM 610 O O . GLU A 1 81 ? -5.413 4.508 18.419 1.00 86.12 81 GLU A O 1
ATOM 615 N N . ASN A 1 82 ? -6.451 3.828 20.289 1.00 89.56 82 ASN A N 1
ATOM 616 C CA . ASN A 1 82 ? -5.285 4.004 21.151 1.00 89.56 82 ASN A CA 1
ATOM 617 C C . ASN A 1 82 ? -4.142 3.059 20.767 1.00 89.56 82 ASN A C 1
ATOM 619 O O . ASN A 1 82 ? -2.996 3.501 20.679 1.00 89.56 82 ASN A O 1
ATOM 623 N N . ASP A 1 83 ? -4.449 1.799 20.469 1.00 86.69 83 ASP A N 1
ATOM 624 C CA . ASP A 1 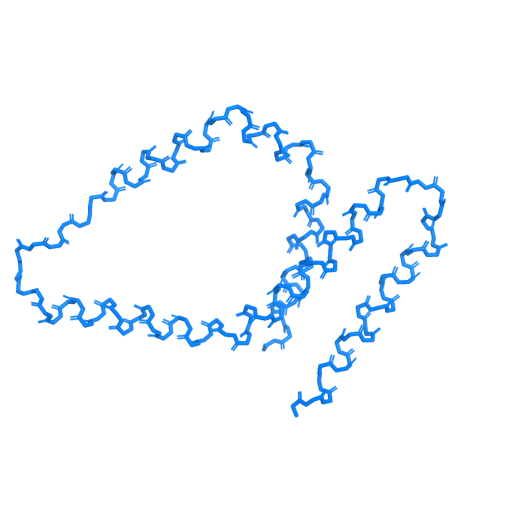83 ? -3.457 0.818 20.035 1.00 86.69 83 ASP A CA 1
ATOM 625 C C . ASP A 1 83 ? -2.853 1.231 18.685 1.00 86.69 83 ASP A C 1
ATOM 627 O O . ASP A 1 83 ? -1.631 1.280 18.538 1.00 86.69 83 ASP A O 1
ATOM 631 N N . ALA A 1 84 ? -3.680 1.658 17.726 1.00 84.00 84 ALA A N 1
ATOM 632 C CA . ALA A 1 84 ? -3.208 2.168 16.441 1.00 84.00 84 ALA A CA 1
ATOM 633 C C . ALA A 1 84 ? -2.331 3.421 16.600 1.00 84.00 84 ALA A C 1
ATOM 635 O O . ALA A 1 84 ? -1.257 3.516 16.003 1.00 84.00 84 ALA A O 1
ATOM 636 N N . ARG A 1 85 ? -2.744 4.373 17.446 1.00 83.19 85 ARG A N 1
ATOM 637 C CA . ARG A 1 85 ? -1.949 5.568 17.764 1.00 83.19 85 ARG A CA 1
ATOM 638 C C . ARG A 1 85 ? -0.611 5.198 18.395 1.00 83.19 85 ARG A C 1
ATOM 640 O O . ARG A 1 85 ? 0.390 5.807 18.033 1.00 83.19 85 ARG A O 1
ATOM 647 N N . SER A 1 86 ? -0.569 4.197 19.273 1.00 82.94 86 SER A N 1
ATOM 648 C CA . SER A 1 86 ? 0.670 3.756 19.924 1.00 82.94 86 SER A CA 1
ATOM 649 C C . SER A 1 86 ? 1.689 3.195 18.923 1.00 82.94 86 SER A C 1
ATOM 651 O O . SER A 1 86 ? 2.872 3.531 18.988 1.00 82.94 86 SER A O 1
ATOM 653 N N . ILE A 1 87 ? 1.221 2.435 17.928 1.00 79.31 87 ILE A N 1
ATOM 654 C CA . ILE A 1 87 ? 2.052 1.854 16.863 1.00 79.31 87 ILE A CA 1
ATOM 655 C C . ILE A 1 87 ? 2.558 2.945 15.912 1.00 79.31 87 ILE A C 1
ATOM 657 O O . ILE A 1 87 ? 3.726 2.943 15.519 1.00 79.31 87 ILE A O 1
ATOM 661 N N . LEU A 1 88 ? 1.702 3.912 15.569 1.00 75.19 88 LEU A N 1
ATOM 662 C CA . LEU A 1 88 ? 2.063 5.034 14.697 1.00 75.19 88 LEU A CA 1
ATOM 663 C C . LEU A 1 88 ? 3.007 6.036 15.376 1.00 75.19 88 LEU A C 1
ATOM 665 O O . LEU A 1 88 ? 3.831 6.650 14.703 1.00 75.19 88 LEU A O 1
ATOM 669 N N . GLN A 1 89 ? 2.911 6.211 16.696 1.00 77.69 89 GLN A N 1
ATOM 670 C CA . GLN A 1 89 ? 3.795 7.091 17.468 1.00 77.69 89 GLN A CA 1
ATOM 671 C C . GLN A 1 89 ? 5.142 6.450 17.810 1.00 77.69 89 GLN A C 1
ATOM 673 O O . GLN A 1 89 ? 6.055 7.140 18.277 1.00 77.69 89 GLN A O 1
ATOM 678 N N . GLN A 1 90 ? 5.307 5.151 17.560 1.00 77.62 90 GLN A N 1
ATOM 679 C CA . GLN A 1 90 ? 6.579 4.481 17.755 1.00 77.62 90 GLN A CA 1
ATOM 680 C C . GLN A 1 90 ? 7.620 5.084 16.797 1.00 77.62 90 GLN A C 1
ATOM 682 O O . GLN A 1 90 ? 7.596 4.860 15.587 1.00 77.62 90 GLN A O 1
ATOM 687 N N . LYS A 1 91 ? 8.569 5.856 17.352 1.00 66.56 91 LYS A N 1
ATOM 688 C CA . LYS A 1 91 ? 9.645 6.531 16.596 1.00 66.56 91 LYS A CA 1
ATOM 689 C C . LYS A 1 91 ? 10.400 5.593 15.650 1.00 66.56 91 LYS A C 1
ATOM 691 O O . LYS A 1 91 ? 10.838 6.034 14.595 1.00 66.56 91 LYS A O 1
ATOM 696 N N . SER A 1 92 ? 10.531 4.315 16.014 1.00 71.50 92 SER A N 1
ATOM 697 C CA . SER A 1 92 ? 11.150 3.290 15.165 1.00 71.50 92 SER A CA 1
ATOM 698 C C . SER A 1 92 ? 10.376 3.096 13.855 1.00 71.50 92 SER A C 1
ATOM 700 O O . SER A 1 92 ? 10.950 3.211 12.777 1.00 71.50 92 SER A O 1
ATOM 702 N N . THR A 1 93 ? 9.054 2.926 13.932 1.00 71.81 93 THR A N 1
ATOM 703 C CA . THR A 1 93 ? 8.169 2.777 12.769 1.00 71.81 93 THR A CA 1
ATOM 704 C C . THR A 1 93 ? 8.212 4.017 11.876 1.00 71.81 93 THR A C 1
ATOM 706 O O . THR A 1 93 ? 8.358 3.903 10.662 1.00 71.81 93 THR A O 1
ATOM 709 N N . LEU A 1 94 ? 8.182 5.215 12.470 1.00 75.81 94 LEU A N 1
ATOM 710 C CA . LEU A 1 94 ? 8.292 6.478 11.728 1.00 75.81 94 LEU A CA 1
ATOM 711 C C . LEU A 1 94 ? 9.649 6.641 11.027 1.00 75.81 94 LEU A C 1
ATOM 713 O O . LEU A 1 94 ? 9.699 7.125 9.896 1.00 75.81 94 LEU A O 1
ATOM 717 N N . ASN A 1 95 ? 10.741 6.230 11.673 1.00 77.12 95 ASN A N 1
ATOM 718 C CA . ASN A 1 95 ? 12.078 6.292 11.089 1.00 77.12 95 ASN A CA 1
ATOM 719 C C . ASN A 1 95 ? 12.236 5.298 9.935 1.00 77.12 95 ASN A C 1
ATOM 721 O O . ASN A 1 95 ? 12.745 5.687 8.892 1.00 77.12 95 ASN A O 1
ATOM 725 N N . LEU A 1 96 ? 11.718 4.075 10.068 1.00 76.69 96 LEU A N 1
ATOM 726 C CA . LEU A 1 96 ? 11.720 3.074 8.995 1.00 76.69 96 LEU A CA 1
ATOM 727 C C . LEU A 1 96 ? 10.911 3.530 7.774 1.00 76.69 96 LEU A C 1
ATOM 729 O O . LEU A 1 96 ? 11.341 3.326 6.637 1.00 76.69 96 LEU A O 1
ATOM 733 N N . PHE A 1 97 ? 9.767 4.184 7.996 1.00 74.69 97 PHE A N 1
ATOM 734 C CA . PHE A 1 97 ? 8.974 4.799 6.929 1.00 74.69 97 PHE A CA 1
ATOM 735 C C . PHE A 1 97 ? 9.713 5.950 6.249 1.00 74.69 97 PHE A C 1
ATOM 737 O O . PHE A 1 97 ? 9.692 6.049 5.025 1.00 74.69 97 PHE A O 1
ATOM 744 N N . ARG A 1 98 ? 10.374 6.816 7.024 1.00 73.25 98 ARG A N 1
ATOM 745 C CA . ARG A 1 98 ? 11.144 7.949 6.493 1.00 73.25 98 ARG A CA 1
ATOM 746 C C . ARG A 1 98 ? 12.382 7.482 5.723 1.00 73.25 98 ARG A C 1
ATOM 748 O O . ARG A 1 98 ? 12.706 8.053 4.687 1.00 73.25 98 ARG A O 1
ATOM 755 N N . GLU A 1 99 ? 13.049 6.443 6.205 1.00 78.06 99 GLU A N 1
ATOM 756 C CA . GLU A 1 99 ? 14.239 5.860 5.586 1.00 78.06 99 GLU A CA 1
ATOM 757 C C . GLU A 1 99 ? 13.904 5.137 4.274 1.00 78.06 99 GLU A C 1
ATOM 759 O O . GLU A 1 99 ? 14.615 5.290 3.284 1.00 78.06 99 GLU A O 1
ATOM 764 N N . ASN A 1 100 ? 12.756 4.453 4.220 1.00 78.44 100 ASN A N 1
ATOM 765 C CA . ASN A 1 100 ? 12.272 3.741 3.033 1.00 78.44 100 ASN A CA 1
ATOM 766 C C . ASN A 1 100 ? 11.174 4.504 2.276 1.00 78.44 100 ASN A C 1
ATOM 768 O O . ASN A 1 100 ? 10.426 3.910 1.501 1.00 78.44 100 ASN A O 1
ATOM 772 N N . GLN A 1 101 ? 11.068 5.823 2.464 1.00 79.19 101 GLN A N 1
ATOM 773 C CA . GLN A 1 101 ? 9.994 6.647 1.889 1.00 79.19 101 GLN A CA 1
ATOM 774 C C . GLN A 1 101 ? 9.906 6.506 0.363 1.00 79.19 101 GLN A C 1
ATOM 776 O O . GLN A 1 101 ? 8.820 6.529 -0.209 1.00 79.19 101 GLN A O 1
ATOM 781 N N . ILE A 1 102 ? 11.051 6.338 -0.298 1.00 75.94 102 ILE A N 1
ATOM 782 C CA . ILE A 1 102 ? 11.157 6.160 -1.750 1.00 75.94 102 ILE A CA 1
ATOM 783 C C . ILE A 1 102 ? 10.566 4.806 -2.187 1.00 75.94 102 ILE A C 1
ATOM 785 O O . ILE A 1 102 ? 9.827 4.736 -3.172 1.00 75.94 102 ILE A O 1
ATOM 789 N N . PHE A 1 103 ? 10.833 3.741 -1.429 1.00 81.25 103 PHE A N 1
ATOM 790 C CA . PHE A 1 103 ? 10.222 2.430 -1.644 1.00 81.25 103 PHE A CA 1
ATOM 791 C C . PHE A 1 103 ? 8.716 2.477 -1.368 1.00 81.25 103 PHE A C 1
ATOM 793 O O . PHE A 1 103 ? 7.933 2.069 -2.213 1.00 81.25 103 PHE A O 1
ATOM 800 N N . PHE A 1 104 ? 8.284 3.040 -0.236 1.00 82.38 104 PHE A N 1
ATOM 801 C CA . PHE A 1 104 ? 6.858 3.126 0.094 1.00 82.38 104 PHE A CA 1
ATOM 802 C C . PHE A 1 104 ? 6.074 4.011 -0.879 1.00 82.38 104 PHE A C 1
ATOM 804 O O . PHE A 1 104 ? 4.943 3.682 -1.225 1.00 82.38 104 PHE A O 1
ATOM 811 N N . GLY A 1 105 ? 6.670 5.105 -1.358 1.00 85.75 105 GLY A N 1
ATOM 812 C CA . GLY A 1 105 ? 6.059 5.974 -2.362 1.00 85.75 105 GLY A CA 1
ATOM 813 C C . GLY A 1 105 ? 5.894 5.275 -3.711 1.00 85.75 105 GLY A C 1
ATOM 814 O O . GLY A 1 105 ? 4.822 5.328 -4.308 1.00 85.75 105 GLY A O 1
ATOM 815 N N . SER A 1 106 ? 6.931 4.568 -4.167 1.00 82.31 106 SER A N 1
ATOM 816 C CA . SER A 1 106 ? 6.881 3.802 -5.419 1.00 82.31 106 SER A CA 1
ATOM 817 C C . SER A 1 106 ? 5.974 2.575 -5.325 1.00 82.31 106 SER A C 1
ATOM 819 O O . SER A 1 106 ? 5.200 2.328 -6.246 1.00 82.31 106 SER A O 1
ATOM 821 N N . PHE A 1 107 ? 5.978 1.877 -4.189 1.00 88.75 107 PHE A N 1
ATOM 822 C CA . PHE A 1 107 ? 5.028 0.815 -3.873 1.00 88.75 107 PHE A CA 1
ATOM 823 C C . PHE A 1 107 ? 3.591 1.319 -3.877 1.00 88.75 107 PHE A C 1
ATOM 825 O O . PHE A 1 107 ? 2.753 0.724 -4.541 1.00 88.75 107 PHE A O 1
ATOM 832 N N . GLY A 1 108 ? 3.298 2.428 -3.193 1.00 89.94 108 GLY A N 1
ATOM 833 C CA . GLY A 1 108 ? 1.957 3.009 -3.160 1.00 89.94 108 GLY A CA 1
ATOM 834 C C . GLY A 1 108 ? 1.465 3.423 -4.548 1.00 89.94 108 GLY A C 1
ATOM 835 O O . GLY A 1 108 ? 0.337 3.104 -4.919 1.00 89.94 108 GLY A O 1
ATOM 836 N N . GLY A 1 109 ? 2.323 4.070 -5.344 1.00 87.81 109 GLY A N 1
ATOM 837 C CA . GLY A 1 109 ? 2.012 4.421 -6.732 1.00 87.81 109 GLY A CA 1
ATOM 838 C C . GLY A 1 109 ? 1.743 3.189 -7.597 1.00 87.81 109 GLY A C 1
ATOM 839 O O . GLY A 1 109 ? 0.714 3.116 -8.266 1.00 87.81 109 GLY A O 1
ATOM 840 N N . GLY A 1 110 ? 2.619 2.185 -7.520 1.00 85.38 110 GLY A N 1
ATOM 841 C CA . GLY A 1 110 ? 2.441 0.915 -8.216 1.00 85.38 110 GLY A CA 1
ATOM 842 C C . GLY A 1 110 ? 1.177 0.172 -7.780 1.00 85.38 110 GLY A C 1
ATOM 843 O O . GLY A 1 110 ? 0.434 -0.330 -8.612 1.00 85.38 110 GLY A O 1
ATOM 844 N N . PHE A 1 111 ? 0.875 0.159 -6.485 1.00 88.44 111 PHE A N 1
ATOM 845 C CA . PHE A 1 111 ? -0.321 -0.465 -5.928 1.00 88.44 111 PHE A CA 1
ATOM 846 C C . PHE A 1 111 ? -1.611 0.150 -6.470 1.00 88.44 111 PHE A C 1
ATOM 848 O O . PHE A 1 111 ? -2.509 -0.585 -6.875 1.00 88.44 111 PHE A O 1
ATOM 855 N N . LEU A 1 112 ? -1.698 1.482 -6.534 1.00 87.62 112 LEU A N 1
ATOM 856 C CA . LEU A 1 112 ? -2.864 2.170 -7.095 1.00 87.62 112 LEU A CA 1
ATOM 857 C C . LEU A 1 112 ? -3.037 1.883 -8.588 1.00 87.62 112 LEU A C 1
ATOM 859 O O . LEU A 1 112 ? -4.152 1.618 -9.032 1.00 87.62 112 LEU A O 1
ATOM 863 N N . VAL A 1 113 ? -1.938 1.878 -9.346 1.00 84.38 113 VAL A N 1
ATOM 864 C CA . VAL A 1 113 ? -1.945 1.486 -10.761 1.00 84.38 113 VAL A CA 1
ATOM 865 C C . VAL A 1 113 ? -2.418 0.038 -10.907 1.00 84.38 113 VAL A C 1
ATOM 867 O O . VAL A 1 113 ? -3.355 -0.220 -11.656 1.00 84.38 113 VAL A O 1
ATOM 870 N N . GLY A 1 114 ? -1.876 -0.889 -10.114 1.00 81.00 114 GLY A N 1
ATOM 871 C CA . GLY A 1 114 ? -2.317 -2.285 -10.059 1.00 81.00 114 GLY A CA 1
ATOM 872 C C . GLY A 1 114 ? -3.804 -2.438 -9.726 1.00 81.00 114 GLY A C 1
ATOM 873 O O . GLY A 1 114 ? -4.474 -3.284 -10.311 1.00 81.00 114 GLY A O 1
ATOM 874 N N . MET A 1 115 ? -4.339 -1.593 -8.837 1.00 82.62 115 MET A N 1
ATOM 875 C CA . MET A 1 115 ? -5.769 -1.572 -8.516 1.00 82.62 115 MET A CA 1
ATOM 876 C C . MET A 1 115 ? -6.654 -1.016 -9.635 1.00 82.62 115 MET A C 1
ATOM 878 O O . MET A 1 115 ? -7.811 -1.414 -9.718 1.00 82.62 115 MET A O 1
ATOM 882 N N . SER A 1 116 ? -6.145 -0.118 -10.485 1.00 78.19 116 SER A N 1
ATOM 883 C CA . SER A 1 116 ? -6.922 0.452 -11.597 1.00 78.19 116 SER A CA 1
ATOM 884 C C . SER A 1 116 ? -7.194 -0.527 -12.741 1.00 78.19 116 SER A C 1
ATOM 886 O O . SER A 1 116 ? -8.094 -0.286 -13.536 1.00 78.19 116 SER A O 1
ATOM 888 N N . PHE A 1 117 ? -6.475 -1.653 -12.810 1.00 66.19 117 PHE A N 1
ATOM 889 C CA . PHE A 1 117 ? -6.707 -2.710 -13.803 1.00 66.19 117 PHE A CA 1
ATOM 890 C C . PHE A 1 117 ? -7.936 -3.597 -13.483 1.00 66.19 117 PHE A C 1
ATOM 892 O O . PHE A 1 117 ? -8.014 -4.741 -13.942 1.00 66.19 117 PHE A O 1
ATOM 899 N N . PHE A 1 118 ? -8.889 -3.075 -12.701 1.00 55.81 118 PHE A N 1
ATOM 900 C CA . PHE A 1 118 ? -10.158 -3.697 -12.319 1.00 55.81 118 PHE A CA 1
ATOM 901 C C . PHE A 1 118 ? -11.365 -2.942 -12.893 1.00 55.81 118 PHE A C 1
ATOM 903 O O . PHE A 1 118 ? -11.428 -1.705 -12.721 1.00 55.81 118 PHE A O 1
#

Sequence (118 aa):
MIENLSRAEDEVASFAKGTLSEIEKRPKMQQIVIGAASGIATGYIFAKIGKSIALLVGVSIIGLQFVGGPKRFSINWRQVENDARSILQQKSTLNLFRENQIFFGSFGGGFLVGMSFF

Radius of gyration: 20.01 Å; chains: 1; bounding box: 54×23×46 Å

InterPro domains:
  IPR007014 FUN14 [PF04930] (32-115)
  IPR007014 FUN14 [PTHR21346] (20-115)